Protein AF-A0A528BF48-F1 (afdb_monomer)

Secondary structure (DSSP, 8-state):
------------S--GGGGT--HHHHHHHHHHHHHHHHTT-BTTB----SSSS----TTTTT-SSPPP-------TTHHHHHHHTT--TTHHHHHHHHHHHHHHTTTPPP-

Radius of gyration: 23.12 Å; Cα contacts (8 Å, |Δi|>4): 68; chains: 1; bounding box: 37×37×84 Å

Solvent-accessible surface area (backbone atoms only — not comparable to full-atom values): 7292 Å² 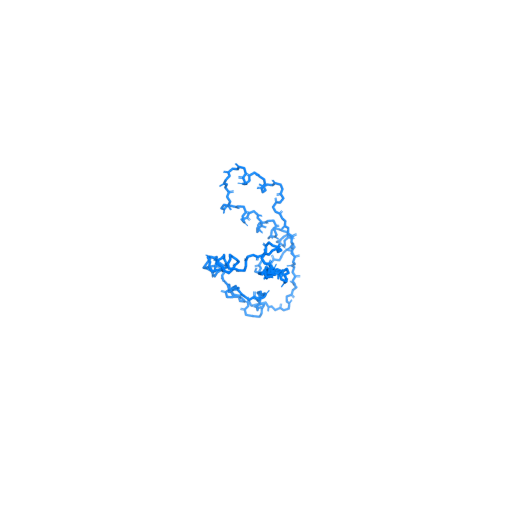total; per-residue (Å²): 137,84,82,81,80,80,77,76,82,72,86,82,71,91,48,65,55,78,75,72,47,58,65,67,62,52,52,53,49,50,65,69,44,43,67,62,46,36,71,68,41,51,72,31,30,76,36,74,83,88,68,99,71,81,71,72,39,52,64,71,50,67,56,74,92,76,83,89,85,85,71,85,66,73,65,60,75,58,53,56,55,30,59,76,69,73,50,66,87,59,57,64,55,52,35,51,50,55,31,51,54,67,41,44,79,76,70,48,79,91,128

Foldseek 3Di:
DDDDDDDDPDPPDDDPVVVVDDPVVVVVVLVVCQVVQCVPDDQQFNSDDDDPDGGGDCVSNPDDPDDDDFDADALPPVVVVCVVVVHDPCRVVSRVCVGCVVVVVVVDDDD

Mean predicted aligned error: 8.22 Å

pLDDT: mean 89.73, std 13.5, range [43.62, 98.44]

Sequence (111 aa):
MSRRRKMSKRKNGLTYAEAGVDIDAGNLMVEKIKPLVRATRRPGADGEIGGFGGLFDLKAAGFSDPVLVAANDGVGTKLKIAIDAGKHDTIGIDLVAMCVNDIVVQGAEPL

Structure (mmCIF, N/CA/C/O backbone):
data_AF-A0A528BF48-F1
#
_entry.id   AF-A0A528BF48-F1
#
loop_
_atom_site.group_PDB
_atom_site.id
_atom_site.type_symbol
_atom_site.label_atom_id
_atom_site.label_alt_id
_atom_site.label_comp_id
_atom_site.label_asym_id
_atom_site.label_entity_id
_atom_site.label_seq_id
_atom_site.pdbx_PDB_ins_code
_atom_site.Cartn_x
_atom_site.Cartn_y
_atom_site.Cartn_z
_atom_site.occupancy
_atom_site.B_iso_or_equiv
_atom_site.auth_seq_id
_atom_site.auth_comp_id
_atom_site.auth_asym_id
_atom_site.auth_atom_id
_atom_site.pdbx_PDB_model_num
ATOM 1 N N . MET A 1 1 ? 10.459 24.788 65.508 1.00 43.62 1 MET A N 1
ATOM 2 C CA . MET A 1 1 ? 10.194 23.737 64.496 1.00 43.62 1 MET A CA 1
ATOM 3 C C . MET A 1 1 ? 9.883 24.391 63.151 1.00 43.62 1 MET A C 1
ATOM 5 O O . MET A 1 1 ? 8.751 24.790 62.918 1.00 43.62 1 MET A O 1
ATOM 9 N N . SER A 1 2 ? 10.891 24.575 62.292 1.00 46.62 2 SER A N 1
ATOM 10 C CA . SER A 1 2 ? 10.719 25.189 60.965 1.00 46.62 2 SER A CA 1
ATOM 11 C C . SER A 1 2 ? 10.323 24.120 59.940 1.00 46.62 2 SER A C 1
ATOM 13 O O . SER A 1 2 ? 11.038 23.135 59.752 1.00 46.62 2 SER A O 1
ATOM 15 N N . ARG A 1 3 ? 9.142 24.268 59.327 1.00 53.59 3 ARG A N 1
ATOM 16 C CA . ARG A 1 3 ? 8.578 23.322 58.350 1.00 53.59 3 ARG A CA 1
ATOM 17 C C . ARG A 1 3 ? 9.335 23.430 57.020 1.00 53.59 3 ARG A C 1
ATOM 19 O O . ARG A 1 3 ? 9.224 24.431 56.319 1.00 53.59 3 ARG A O 1
ATOM 26 N N . ARG A 1 4 ? 10.066 22.375 56.638 1.00 55.38 4 ARG A N 1
ATOM 27 C CA . ARG A 1 4 ? 10.636 22.212 55.287 1.00 55.38 4 ARG A CA 1
ATOM 28 C C . ARG A 1 4 ? 9.504 22.153 54.247 1.00 55.38 4 ARG A C 1
ATOM 30 O O . ARG A 1 4 ? 8.706 21.218 54.258 1.00 55.38 4 ARG A O 1
ATOM 37 N N . ARG A 1 5 ? 9.456 23.122 53.322 1.00 57.62 5 ARG A N 1
ATOM 38 C CA . ARG A 1 5 ? 8.642 23.057 52.091 1.00 57.62 5 ARG A CA 1
ATOM 39 C C . ARG A 1 5 ? 9.144 21.892 51.231 1.00 57.62 5 ARG A C 1
ATOM 41 O O . ARG A 1 5 ? 10.275 21.925 50.756 1.00 57.62 5 ARG A O 1
ATOM 48 N N . LYS A 1 6 ? 8.304 20.877 51.003 1.00 56.09 6 LYS A N 1
ATOM 49 C CA . LYS A 1 6 ? 8.512 19.900 49.922 1.00 56.09 6 LYS A CA 1
ATOM 50 C C . LYS A 1 6 ? 8.353 20.638 48.591 1.00 56.09 6 LYS A C 1
ATOM 52 O O . LYS A 1 6 ? 7.253 21.076 48.266 1.00 56.09 6 LYS A O 1
ATOM 57 N N . MET A 1 7 ? 9.435 20.794 47.832 1.00 51.78 7 MET A N 1
ATOM 58 C CA . MET A 1 7 ? 9.333 21.190 46.428 1.00 51.78 7 MET A CA 1
ATOM 59 C C . MET A 1 7 ? 8.809 19.999 45.626 1.00 51.78 7 MET A C 1
ATOM 61 O O . MET A 1 7 ? 9.456 18.953 45.577 1.00 51.78 7 MET A O 1
ATOM 65 N N . SER A 1 8 ? 7.636 20.139 45.009 1.00 57.34 8 SER A N 1
ATOM 66 C CA . SER A 1 8 ? 7.176 19.187 44.000 1.00 57.34 8 SER A CA 1
ATOM 67 C C . SER A 1 8 ? 8.132 19.244 42.808 1.00 57.34 8 SER A C 1
ATOM 69 O O . SER A 1 8 ? 8.319 20.318 42.230 1.00 57.34 8 SER A O 1
ATOM 71 N N . LYS A 1 9 ? 8.723 18.108 42.421 1.00 59.72 9 LYS A N 1
ATOM 72 C CA . LYS A 1 9 ? 9.404 17.968 41.127 1.00 59.72 9 LYS A CA 1
ATOM 73 C C . LYS A 1 9 ? 8.403 18.352 40.032 1.00 59.72 9 LYS A C 1
ATOM 75 O O . LYS A 1 9 ? 7.456 17.610 39.791 1.00 59.72 9 LYS A O 1
ATOM 80 N N . ARG A 1 10 ? 8.587 19.508 39.387 1.00 59.91 10 ARG A N 1
ATOM 81 C CA . ARG A 1 10 ? 7.923 19.790 38.110 1.00 59.91 10 ARG A CA 1
ATOM 82 C C . ARG A 1 10 ? 8.483 18.780 37.108 1.00 59.91 10 ARG A C 1
ATOM 84 O O . ARG A 1 10 ? 9.702 18.697 36.960 1.00 59.91 10 ARG A O 1
ATOM 91 N N . LYS A 1 11 ? 7.618 17.973 36.487 1.00 62.34 11 LYS A N 1
ATOM 92 C CA . LYS A 1 11 ? 7.983 17.207 35.292 1.00 62.34 11 LYS A CA 1
ATOM 93 C C . LYS A 1 11 ? 8.339 18.244 34.222 1.00 62.34 11 LYS A C 1
ATOM 95 O O . LYS A 1 11 ? 7.457 18.908 33.695 1.00 62.34 11 LYS A O 1
ATOM 100 N N . ASN A 1 12 ? 9.633 18.470 34.013 1.00 64.44 12 ASN A N 1
ATOM 101 C CA . ASN A 1 12 ? 10.133 19.338 32.955 1.00 64.44 12 ASN A CA 1
ATOM 102 C C . ASN A 1 12 ? 10.296 18.489 31.693 1.00 64.44 12 ASN A C 1
ATOM 104 O O . ASN A 1 12 ? 11.206 17.666 31.634 1.00 64.44 12 ASN A O 1
ATOM 108 N N . GLY A 1 13 ? 9.432 18.719 30.709 1.00 65.31 13 GLY A N 1
ATOM 109 C CA . GLY A 1 13 ? 9.571 18.202 29.350 1.00 65.31 13 GLY A CA 1
ATOM 110 C C . GLY A 1 13 ? 8.260 17.630 28.834 1.00 65.31 13 GLY A C 1
ATOM 111 O O . GLY A 1 13 ? 7.747 16.686 29.425 1.00 65.31 13 GLY A O 1
ATOM 112 N N . LEU A 1 14 ? 7.750 18.205 27.739 1.00 69.50 14 LEU A N 1
ATOM 113 C CA . LEU A 1 14 ? 6.724 17.562 26.920 1.00 69.50 14 LEU A CA 1
ATOM 114 C C . LEU A 1 14 ? 7.312 16.244 26.411 1.00 69.50 14 LEU A C 1
ATOM 116 O O . LEU A 1 14 ? 8.356 16.243 25.755 1.00 69.50 14 LEU A O 1
ATOM 120 N N . THR A 1 15 ? 6.689 15.125 26.753 1.00 78.94 15 THR A N 1
ATOM 121 C CA . THR A 1 15 ? 7.077 13.816 26.220 1.00 78.94 15 THR A CA 1
ATOM 122 C C . THR A 1 15 ? 6.416 13.592 24.863 1.00 78.94 15 THR A C 1
ATOM 124 O O . THR A 1 15 ? 5.334 14.108 24.594 1.00 78.94 15 THR A O 1
ATOM 127 N N . TYR A 1 16 ? 7.033 12.782 24.003 1.00 72.00 16 TYR A N 1
ATOM 128 C CA . TYR A 1 16 ? 6.443 12.402 22.712 1.00 72.00 16 TYR A CA 1
ATOM 129 C C . TYR A 1 16 ? 5.068 11.718 22.890 1.00 72.00 16 TYR A C 1
ATOM 131 O O . TYR A 1 16 ? 4.147 11.935 22.106 1.00 72.00 16 TYR A O 1
ATOM 139 N N . ALA A 1 17 ? 4.895 11.000 24.006 1.00 76.56 17 ALA A N 1
ATOM 140 C CA . ALA A 1 17 ? 3.627 10.411 24.428 1.00 76.56 17 ALA A CA 1
ATOM 141 C C . ALA A 1 17 ? 2.547 11.452 24.775 1.00 76.56 17 ALA A C 1
ATOM 143 O O . ALA A 1 17 ? 1.378 11.247 24.462 1.00 76.56 17 ALA A O 1
ATOM 144 N N . GLU A 1 18 ? 2.911 12.593 25.368 1.00 79.75 18 GLU A N 1
ATOM 145 C CA . GLU A 1 18 ? 1.969 13.694 25.638 1.00 79.75 18 GLU A CA 1
ATOM 146 C C . GLU A 1 18 ? 1.494 14.390 24.351 1.00 79.75 18 GLU A C 1
ATOM 148 O O . GLU A 1 18 ? 0.443 15.026 24.362 1.00 79.75 18 GLU A O 1
ATOM 153 N N . ALA A 1 19 ? 2.209 14.220 23.232 1.00 83.50 19 ALA A N 1
ATOM 154 C CA . ALA A 1 19 ? 1.744 14.604 21.896 1.00 83.50 19 ALA A CA 1
ATOM 155 C C . ALA A 1 19 ? 0.830 13.542 21.242 1.00 83.50 19 ALA A C 1
ATOM 157 O O . ALA A 1 19 ? 0.451 13.692 20.082 1.00 83.50 19 ALA A O 1
ATOM 158 N N . GLY A 1 20 ? 0.473 12.477 21.970 1.00 80.06 20 GLY A N 1
ATOM 159 C CA . GLY A 1 20 ? -0.373 11.383 21.490 1.00 80.06 20 GLY A CA 1
ATOM 160 C C . GLY A 1 20 ? 0.379 10.280 20.745 1.00 80.06 20 GLY A C 1
ATOM 161 O O . GLY A 1 20 ? -0.263 9.434 20.126 1.00 80.06 20 GLY A O 1
ATOM 162 N N . VAL A 1 21 ? 1.718 1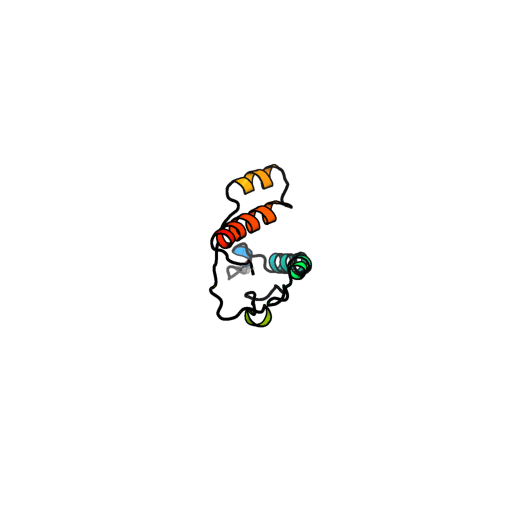0.271 20.785 1.00 84.44 21 VAL A N 1
ATOM 163 C CA . VAL A 1 21 ? 2.520 9.267 20.077 1.00 84.44 21 VAL A CA 1
ATOM 164 C C . VAL A 1 21 ? 2.943 8.138 21.008 1.00 84.44 21 VAL A C 1
ATOM 166 O O . VAL A 1 21 ? 3.790 8.314 21.884 1.00 84.44 21 VAL A O 1
ATOM 169 N N . ASP A 1 22 ? 2.391 6.953 20.768 1.00 89.38 22 ASP A N 1
ATOM 170 C CA . ASP A 1 22 ? 2.792 5.716 21.433 1.00 89.38 22 ASP A CA 1
ATOM 171 C C . ASP A 1 22 ? 3.716 4.902 20.512 1.00 89.38 22 ASP A C 1
ATOM 173 O O . ASP A 1 22 ? 3.282 4.268 19.546 1.00 89.38 22 ASP A O 1
ATOM 177 N N . ILE A 1 23 ? 5.018 4.960 20.805 1.00 87.56 23 ILE A N 1
ATOM 178 C CA . ILE A 1 23 ? 6.063 4.275 20.031 1.00 87.56 23 ILE A CA 1
ATOM 179 C C . ILE A 1 23 ? 5.923 2.753 20.158 1.00 87.56 23 ILE A C 1
ATOM 181 O O . ILE A 1 23 ? 6.097 2.036 19.171 1.00 87.56 23 ILE A O 1
ATOM 185 N N . ASP A 1 24 ? 5.580 2.256 21.346 1.00 90.19 24 ASP A N 1
ATOM 186 C CA . ASP A 1 24 ? 5.476 0.821 21.605 1.00 90.19 24 ASP A CA 1
ATOM 187 C C . ASP A 1 24 ? 4.260 0.233 20.885 1.00 90.19 24 ASP A C 1
ATOM 189 O O . ASP A 1 24 ? 4.359 -0.827 20.262 1.00 90.19 24 ASP A O 1
ATOM 193 N N . ALA A 1 25 ? 3.133 0.953 20.883 1.00 90.81 25 ALA A N 1
ATOM 194 C CA . ALA A 1 25 ? 1.962 0.579 20.097 1.00 90.81 25 ALA A CA 1
ATOM 195 C C . ALA A 1 25 ? 2.262 0.571 18.588 1.00 90.81 25 ALA A C 1
ATOM 197 O O . ALA A 1 25 ? 1.840 -0.352 17.885 1.00 90.81 25 ALA A O 1
ATOM 1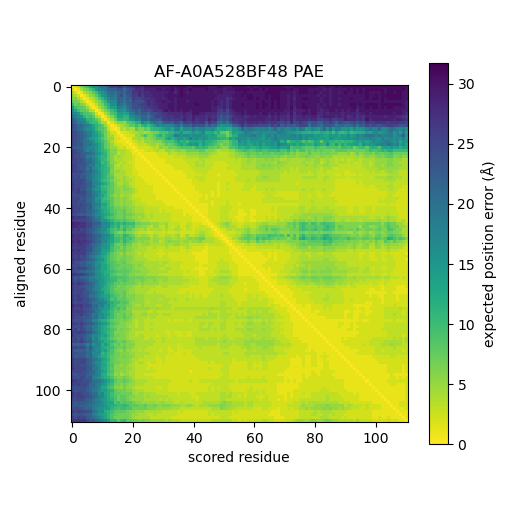98 N N . GLY A 1 26 ? 3.024 1.556 18.096 1.00 91.12 26 GLY A N 1
ATOM 199 C CA . GLY A 1 26 ? 3.478 1.609 16.704 1.00 91.12 26 GLY A CA 1
ATOM 200 C C . GLY A 1 26 ? 4.338 0.402 16.323 1.00 91.12 26 GLY A C 1
ATOM 201 O O . GLY A 1 26 ? 4.037 -0.293 15.351 1.00 91.12 26 GLY A O 1
ATOM 202 N N . ASN A 1 27 ? 5.355 0.093 17.128 1.00 92.62 27 ASN A N 1
ATOM 203 C CA . ASN A 1 27 ? 6.231 -1.059 16.904 1.00 92.62 27 ASN A CA 1
ATOM 204 C C . ASN A 1 27 ? 5.461 -2.384 16.972 1.00 92.62 27 ASN A C 1
ATOM 206 O O . ASN A 1 27 ? 5.635 -3.248 16.114 1.00 92.62 27 ASN A O 1
ATOM 210 N N . LEU A 1 28 ? 4.553 -2.534 17.940 1.00 94.94 28 LEU A N 1
ATOM 211 C CA . LEU A 1 28 ? 3.712 -3.724 18.055 1.00 94.94 28 LEU A CA 1
ATOM 212 C C . LEU A 1 28 ? 2.817 -3.913 16.823 1.00 94.94 28 LEU A C 1
ATOM 214 O O . LEU A 1 28 ? 2.622 -5.043 16.372 1.00 94.94 28 LEU A O 1
ATOM 218 N N . MET A 1 29 ? 2.259 -2.828 16.282 1.00 94.19 29 MET A N 1
ATOM 219 C CA . MET A 1 29 ? 1.463 -2.885 15.057 1.00 94.19 29 MET A CA 1
ATOM 220 C C . MET A 1 29 ? 2.310 -3.353 13.872 1.00 94.19 29 MET A C 1
ATOM 222 O O . MET A 1 29 ? 1.890 -4.260 13.154 1.00 94.19 29 MET A O 1
ATOM 226 N N . VAL A 1 30 ? 3.515 -2.795 13.710 1.00 94.94 30 VAL A N 1
ATOM 227 C CA . VAL A 1 30 ? 4.468 -3.209 12.671 1.00 94.94 30 VAL A CA 1
ATOM 228 C C . VAL A 1 30 ? 4.754 -4.711 12.767 1.00 94.94 30 VAL A C 1
ATOM 230 O O . VAL A 1 30 ? 4.586 -5.416 11.773 1.00 94.94 30 VAL A O 1
ATOM 233 N N . GLU A 1 31 ? 5.087 -5.236 13.953 1.00 95.31 31 GLU A N 1
ATOM 234 C CA . GLU A 1 31 ? 5.331 -6.678 14.134 1.00 95.31 31 GLU A CA 1
ATOM 235 C C . GLU A 1 31 ? 4.124 -7.544 13.744 1.00 95.31 31 GLU A C 1
ATOM 237 O O . GLU A 1 31 ? 4.291 -8.603 13.139 1.00 95.31 31 GLU A O 1
ATOM 242 N N . LYS A 1 32 ? 2.900 -7.091 14.044 1.00 96.75 32 LYS A N 1
ATOM 243 C CA . LYS A 1 32 ? 1.672 -7.829 13.706 1.00 96.75 32 LYS A CA 1
ATOM 244 C C . LYS A 1 32 ? 1.420 -7.911 12.203 1.00 96.75 32 LYS A C 1
ATOM 246 O O . LYS A 1 32 ? 0.944 -8.943 11.736 1.00 96.75 32 LYS A O 1
ATOM 251 N N . ILE A 1 33 ? 1.710 -6.848 11.450 1.00 96.31 33 ILE A N 1
ATOM 252 C CA . ILE A 1 33 ? 1.425 -6.806 10.007 1.00 96.31 33 ILE A CA 1
ATOM 253 C C . ILE A 1 33 ? 2.593 -7.276 9.138 1.00 96.31 33 ILE A C 1
ATOM 255 O O . ILE A 1 33 ? 2.367 -7.601 7.975 1.00 96.31 33 ILE A O 1
ATOM 259 N N . LYS A 1 34 ? 3.817 -7.373 9.679 1.00 95.88 34 LYS A N 1
ATOM 260 C CA . LYS A 1 34 ? 5.004 -7.866 8.954 1.00 95.88 34 LYS A CA 1
ATOM 261 C C . LYS A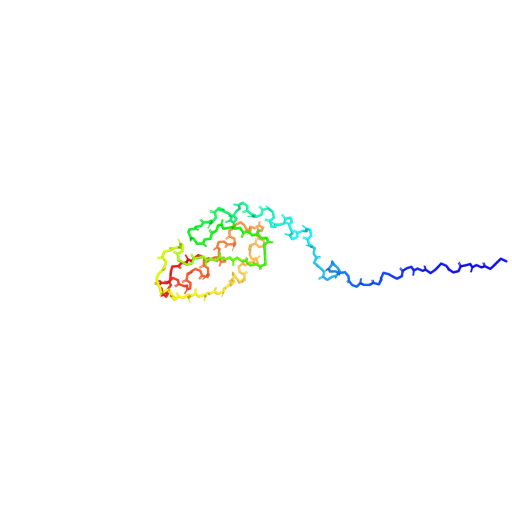 1 34 ? 4.740 -9.128 8.116 1.00 95.88 34 LYS A C 1
ATOM 263 O O . LYS A 1 34 ? 5.112 -9.124 6.945 1.00 95.88 34 LYS A O 1
ATOM 268 N N . PRO A 1 35 ? 4.087 -10.193 8.631 1.00 96.31 35 PRO A N 1
ATOM 269 C CA . PRO A 1 35 ? 3.816 -11.388 7.829 1.00 96.31 35 PRO A CA 1
ATOM 270 C C . PRO A 1 35 ? 2.871 -11.128 6.649 1.00 96.31 35 PRO A C 1
ATOM 272 O O . PRO A 1 35 ? 3.040 -11.733 5.594 1.00 96.31 35 PRO A O 1
ATOM 275 N N . LEU A 1 36 ? 1.900 -10.225 6.820 1.00 96.31 36 LEU A N 1
ATOM 276 C CA . LEU A 1 36 ? 0.937 -9.860 5.779 1.00 96.31 36 LEU A CA 1
ATOM 277 C C . LEU A 1 36 ? 1.608 -9.044 4.672 1.00 96.31 36 LEU A C 1
ATOM 279 O O . LEU A 1 36 ? 1.384 -9.320 3.501 1.00 96.31 36 LEU A O 1
ATOM 283 N N . VAL A 1 37 ? 2.479 -8.097 5.032 1.00 96.06 37 VAL A N 1
ATOM 284 C CA . VAL A 1 37 ? 3.250 -7.321 4.047 1.00 96.06 37 VAL A CA 1
ATOM 285 C C . VAL A 1 37 ? 4.257 -8.211 3.320 1.00 96.06 37 VAL A C 1
ATOM 287 O O . VAL A 1 37 ? 4.353 -8.182 2.100 1.00 96.06 37 VAL A O 1
ATOM 290 N N . ARG A 1 38 ? 4.943 -9.111 4.032 1.00 95.69 38 ARG A N 1
ATOM 291 C CA . ARG A 1 38 ? 5.870 -10.060 3.402 1.00 95.69 38 ARG A CA 1
ATOM 292 C C . ARG A 1 38 ? 5.179 -11.009 2.416 1.00 95.69 38 ARG A C 1
ATOM 294 O O . ARG A 1 38 ? 5.814 -11.488 1.477 1.00 95.69 38 ARG A O 1
ATOM 301 N N . ALA A 1 39 ? 3.888 -11.288 2.606 1.00 97.25 39 ALA A N 1
ATOM 302 C CA . ALA A 1 39 ? 3.106 -12.095 1.673 1.00 97.25 39 ALA A CA 1
ATOM 303 C C . ALA A 1 39 ? 2.913 -11.414 0.304 1.00 97.25 39 ALA A C 1
ATOM 305 O O . ALA A 1 39 ? 2.638 -12.112 -0.669 1.00 97.25 39 ALA A O 1
ATOM 306 N N . THR A 1 40 ? 3.111 -10.094 0.203 1.00 96.12 40 THR A N 1
ATOM 307 C CA . THR A 1 40 ? 3.016 -9.328 -1.052 1.00 96.12 40 THR A CA 1
ATOM 308 C C . THR A 1 40 ? 4.370 -9.112 -1.735 1.00 96.12 40 THR A C 1
ATOM 310 O O . THR A 1 40 ? 4.465 -8.314 -2.666 1.00 96.12 40 THR A O 1
ATOM 313 N N . ARG A 1 41 ? 5.434 -9.791 -1.281 1.00 95.81 41 ARG A N 1
ATOM 314 C CA . ARG A 1 41 ? 6.773 -9.715 -1.889 1.00 95.81 41 ARG A CA 1
ATOM 315 C C . ARG A 1 41 ? 6.748 -10.057 -3.380 1.00 95.81 41 ARG A C 1
ATOM 317 O O . ARG A 1 41 ? 5.996 -10.932 -3.816 1.00 95.81 41 ARG A O 1
ATOM 324 N N . ARG A 1 42 ? 7.654 -9.455 -4.145 1.00 96.06 42 ARG A N 1
ATOM 325 C CA . ARG A 1 42 ? 7.786 -9.676 -5.592 1.00 96.06 42 ARG A CA 1
ATOM 326 C C . ARG A 1 42 ? 9.201 -9.332 -6.074 1.00 96.06 42 ARG A C 1
ATOM 328 O O . ARG A 1 42 ? 9.984 -8.775 -5.307 1.00 96.06 42 ARG A O 1
ATOM 335 N N . PRO A 1 43 ? 9.572 -9.638 -7.327 1.00 96.75 43 PRO A N 1
ATOM 336 C CA . PRO A 1 43 ? 10.825 -9.145 -7.891 1.00 96.75 43 PRO A CA 1
ATOM 337 C C . PRO A 1 43 ? 10.932 -7.622 -7.743 1.00 96.75 43 PRO A C 1
ATOM 339 O O . PRO A 1 43 ? 9.994 -6.906 -8.079 1.00 96.75 43 PRO A O 1
ATOM 342 N N . GLY A 1 44 ? 12.052 -7.148 -7.197 1.00 95.50 44 GLY A N 1
ATOM 343 C CA . GLY A 1 44 ? 12.278 -5.734 -6.890 1.00 95.50 44 GLY A CA 1
ATOM 344 C C . GLY A 1 44 ? 12.000 -5.328 -5.439 1.00 95.50 44 GLY A C 1
ATOM 345 O O . GLY A 1 44 ? 12.608 -4.364 -4.990 1.00 95.50 44 GLY A O 1
ATOM 346 N N . ALA A 1 45 ? 11.179 -6.063 -4.675 1.00 95.62 45 ALA A N 1
ATOM 347 C CA . ALA A 1 45 ? 10.890 -5.738 -3.272 1.00 95.62 45 ALA A CA 1
ATOM 348 C C . ALA A 1 45 ? 10.588 -6.978 -2.410 1.00 95.62 45 ALA A C 1
ATOM 350 O O . ALA A 1 45 ? 9.710 -7.791 -2.706 1.00 95.62 45 ALA A O 1
ATOM 351 N N . ASP A 1 46 ? 11.289 -7.101 -1.285 1.00 90.44 46 ASP A N 1
ATOM 352 C CA . ASP A 1 46 ? 11.185 -8.229 -0.349 1.0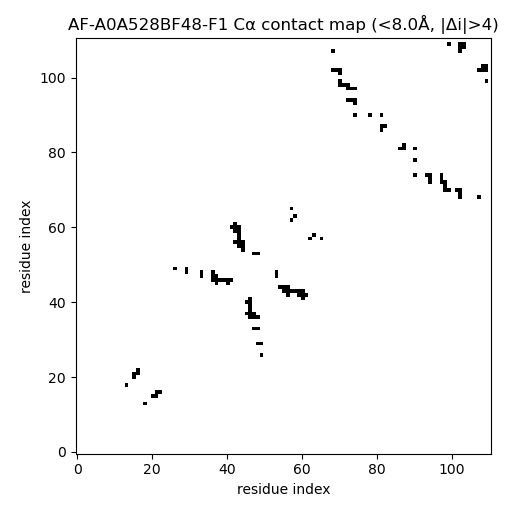0 90.44 46 ASP A CA 1
ATOM 353 C C . ASP A 1 46 ? 9.973 -8.164 0.601 1.00 90.44 46 ASP A C 1
ATOM 355 O O . ASP A 1 46 ? 9.640 -9.171 1.238 1.00 90.44 46 ASP A O 1
ATOM 359 N N . GLY A 1 47 ? 9.290 -7.017 0.660 1.00 89.12 47 GLY A N 1
ATOM 360 C CA . GLY A 1 47 ? 8.145 -6.787 1.539 1.00 89.12 47 GLY A CA 1
ATOM 361 C C . GLY A 1 47 ? 8.536 -6.598 3.007 1.00 89.12 47 GLY A C 1
ATOM 362 O O . GLY A 1 47 ? 7.747 -6.932 3.893 1.00 89.12 47 GLY A O 1
ATOM 363 N N . GLU A 1 48 ? 9.748 -6.110 3.288 1.00 89.62 48 GLU A N 1
ATOM 364 C CA . GLU A 1 48 ? 10.183 -5.778 4.646 1.00 89.62 48 GLU A CA 1
ATOM 365 C C . GLU A 1 48 ? 9.755 -4.363 5.074 1.00 89.62 48 GLU A C 1
ATOM 367 O O . GLU A 1 48 ? 9.765 -3.407 4.300 1.00 89.62 48 GLU A O 1
ATOM 372 N N . ILE A 1 49 ? 9.361 -4.226 6.345 1.00 90.69 49 ILE A N 1
ATOM 373 C CA . ILE A 1 49 ? 8.917 -2.966 6.962 1.00 90.69 49 ILE A CA 1
ATOM 374 C C . ILE A 1 49 ? 9.520 -2.805 8.363 1.00 90.69 49 ILE A C 1
ATOM 376 O O . ILE A 1 49 ? 9.902 -3.784 9.007 1.00 90.69 49 ILE A O 1
ATOM 380 N N . GLY A 1 50 ? 9.566 -1.563 8.854 1.00 84.19 50 GLY A N 1
ATOM 381 C CA . GLY A 1 50 ? 10.161 -1.195 10.149 1.00 84.19 50 GLY A CA 1
ATOM 382 C C . GLY A 1 50 ? 11.343 -0.225 10.036 1.00 84.19 50 GLY A C 1
ATOM 383 O O . GLY A 1 50 ? 11.806 0.292 11.048 1.00 84.19 50 GLY A O 1
ATOM 384 N N . GLY A 1 51 ? 11.808 0.047 8.813 1.00 85.44 51 GLY A N 1
ATOM 385 C CA . GLY A 1 51 ? 12.705 1.161 8.498 1.00 85.44 51 GLY A CA 1
ATOM 386 C C . GLY A 1 51 ? 11.953 2.461 8.181 1.00 85.44 51 GLY A C 1
ATOM 387 O O . GLY A 1 51 ? 10.728 2.522 8.249 1.00 85.44 51 GLY A O 1
ATOM 388 N N . PHE A 1 52 ? 12.694 3.507 7.802 1.00 85.75 52 PHE A N 1
ATOM 389 C CA . PHE A 1 52 ? 12.127 4.824 7.468 1.00 85.75 52 PHE A CA 1
ATOM 390 C C . PHE A 1 52 ? 11.351 4.844 6.137 1.00 85.75 52 PHE A C 1
ATOM 392 O O . PHE A 1 52 ? 10.463 5.671 5.951 1.00 85.75 52 PHE A O 1
ATOM 399 N N . GLY A 1 53 ? 11.670 3.937 5.212 1.00 87.19 53 GLY A N 1
ATOM 400 C CA . GLY A 1 53 ? 11.013 3.831 3.913 1.00 87.19 53 GLY A CA 1
ATOM 401 C C . GLY A 1 53 ? 11.249 2.469 3.266 1.00 87.19 53 GLY A C 1
ATOM 402 O O . GLY A 1 5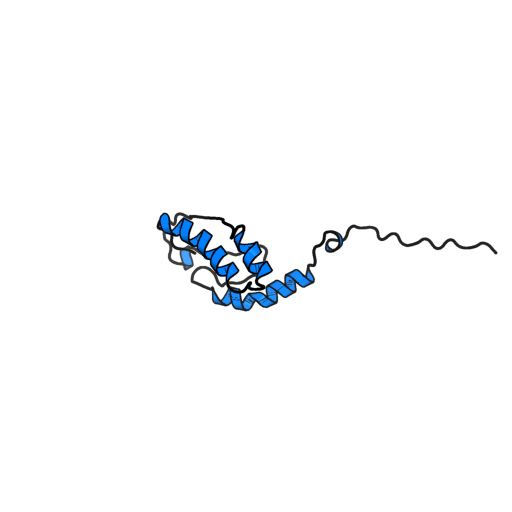3 ? 12.162 1.743 3.663 1.00 87.19 53 GLY A O 1
ATOM 403 N N . GLY A 1 54 ? 10.406 2.132 2.290 1.00 90.12 54 GLY A N 1
ATOM 404 C CA . GLY A 1 54 ? 10.567 0.953 1.439 1.00 90.12 54 GLY A CA 1
ATOM 405 C C . GLY A 1 54 ? 11.450 1.248 0.226 1.00 90.12 54 GLY A C 1
ATOM 406 O O . GLY A 1 54 ? 11.596 2.401 -0.182 1.00 90.12 54 GLY A O 1
ATOM 407 N N . LEU A 1 55 ? 12.030 0.199 -0.352 1.00 93.31 55 LEU A N 1
ATOM 408 C CA . LEU A 1 55 ? 12.850 0.270 -1.560 1.00 93.31 55 LEU A CA 1
ATOM 409 C C . LEU A 1 55 ? 12.267 -0.662 -2.625 1.00 93.31 55 LEU A C 1
ATOM 411 O O . LEU A 1 55 ? 11.728 -1.716 -2.293 1.00 93.31 55 LEU A O 1
ATOM 415 N N . PHE A 1 56 ? 12.403 -0.274 -3.893 1.00 96.19 56 PHE A N 1
ATOM 416 C CA . PHE A 1 56 ? 12.020 -1.101 -5.033 1.00 96.19 56 PHE A CA 1
ATOM 417 C C . PHE A 1 56 ? 13.110 -1.056 -6.109 1.00 96.19 56 PHE A C 1
ATOM 419 O O . PHE A 1 56 ? 13.422 0.008 -6.645 1.00 96.19 56 PHE A O 1
ATOM 426 N N . ASP A 1 57 ? 13.694 -2.207 -6.431 1.00 96.75 57 ASP A N 1
ATOM 427 C CA . ASP A 1 57 ? 14.692 -2.358 -7.489 1.00 96.75 57 ASP A CA 1
ATOM 428 C C . ASP A 1 57 ? 14.019 -2.679 -8.833 1.00 96.75 57 ASP A C 1
ATOM 430 O O . ASP A 1 57 ? 13.651 -3.818 -9.129 1.00 96.75 57 ASP A O 1
ATOM 434 N N . LEU A 1 58 ? 13.899 -1.651 -9.676 1.00 97.12 58 LEU A N 1
ATOM 435 C CA . LEU A 1 58 ? 13.315 -1.751 -11.016 1.00 97.12 58 LEU A CA 1
ATOM 436 C C . LEU A 1 58 ? 14.102 -2.689 -11.939 1.00 97.12 58 LEU A C 1
ATOM 438 O O . LEU A 1 58 ? 13.510 -3.373 -12.774 1.00 97.12 58 LEU A O 1
ATOM 442 N N . LYS A 1 59 ? 15.428 -2.758 -11.784 1.00 96.50 59 LYS A N 1
ATOM 443 C CA . LYS A 1 59 ? 16.269 -3.637 -12.599 1.00 96.50 59 LYS A CA 1
ATOM 444 C C . LYS A 1 59 ? 16.050 -5.093 -12.204 1.00 96.50 59 LYS A C 1
ATOM 446 O O . LYS A 1 59 ? 15.910 -5.941 -13.081 1.00 96.50 59 LYS A O 1
ATOM 451 N N . ALA A 1 60 ? 15.988 -5.386 -10.905 1.00 96.38 60 ALA A N 1
ATOM 452 C CA . ALA A 1 60 ? 15.669 -6.727 -10.411 1.00 96.38 60 ALA A CA 1
ATOM 453 C C . ALA A 1 60 ? 14.235 -7.161 -10.763 1.00 96.38 60 ALA A C 1
ATOM 455 O O . ALA A 1 60 ? 13.979 -8.356 -10.904 1.00 96.38 60 ALA A O 1
ATOM 456 N N . ALA A 1 61 ? 13.319 -6.205 -10.942 1.00 96.56 61 ALA A N 1
ATOM 457 C CA . ALA A 1 61 ? 11.968 -6.449 -11.444 1.00 96.56 61 ALA A CA 1
ATOM 458 C C . ALA A 1 61 ? 11.886 -6.627 -12.975 1.00 96.56 61 ALA A C 1
ATOM 460 O O . ALA A 1 61 ? 10.833 -6.998 -13.484 1.00 96.56 61 ALA A O 1
ATOM 461 N N . GLY A 1 62 ? 12.987 -6.422 -13.709 1.00 97.06 62 GLY A N 1
ATOM 462 C CA . GLY A 1 62 ? 13.069 -6.666 -15.152 1.00 97.06 62 GLY A CA 1
ATOM 463 C C . GLY A 1 62 ? 12.729 -5.469 -16.043 1.00 97.06 62 GLY A C 1
ATOM 464 O O . GLY A 1 62 ? 12.618 -5.639 -17.256 1.00 97.06 62 GLY A O 1
ATOM 465 N N . PHE A 1 63 ? 12.593 -4.263 -15.487 1.00 97.19 63 PHE A N 1
ATOM 466 C CA . PHE A 1 63 ? 12.307 -3.069 -16.281 1.00 97.19 63 PHE A CA 1
ATOM 467 C C . PHE A 1 63 ? 13.555 -2.532 -16.994 1.00 97.19 63 PHE A C 1
ATOM 469 O O . PHE A 1 63 ? 14.661 -2.517 -16.448 1.00 97.19 63 PHE A O 1
ATOM 476 N N . SER A 1 64 ? 13.356 -2.036 -18.216 1.00 97.31 64 SER A N 1
ATOM 477 C CA . SER A 1 64 ? 14.361 -1.334 -19.015 1.00 97.31 64 SER A CA 1
ATOM 478 C C . SER A 1 64 ? 13.798 0.026 -19.414 1.00 97.31 64 SER A C 1
ATOM 480 O O . SER A 1 64 ? 12.708 0.078 -19.973 1.00 97.31 64 SER A O 1
ATOM 482 N N . ASP A 1 65 ? 14.520 1.097 -19.074 1.00 96.94 65 ASP A N 1
ATOM 483 C CA . ASP A 1 65 ? 14.117 2.494 -19.311 1.00 96.94 65 ASP A CA 1
ATOM 484 C C . ASP A 1 65 ? 12.665 2.825 -18.873 1.00 96.94 65 ASP A C 1
ATOM 486 O O . ASP A 1 65 ? 11.848 3.264 -19.685 1.00 96.94 65 ASP A O 1
ATOM 490 N N . PRO A 1 66 ? 12.283 2.553 -17.604 1.00 96.75 66 PRO A N 1
ATOM 491 C CA . PRO A 1 66 ? 10.901 2.719 -17.166 1.00 96.75 66 PRO A CA 1
ATOM 492 C C . PRO A 1 66 ? 10.516 4.187 -16.948 1.00 96.75 66 PRO A C 1
ATOM 494 O O . PRO A 1 66 ? 11.289 4.983 -16.414 1.00 96.75 66 PRO A O 1
ATOM 497 N N . VAL A 1 67 ? 9.249 4.499 -17.228 1.00 97.19 67 VAL A N 1
ATOM 498 C CA . VAL A 1 67 ? 8.572 5.705 -16.732 1.00 97.19 67 VAL A CA 1
ATOM 499 C C . VAL A 1 67 ? 7.724 5.321 -15.524 1.00 97.19 67 VAL A C 1
ATOM 501 O O . VAL A 1 67 ? 6.939 4.377 -15.586 1.00 97.19 67 VAL A O 1
ATOM 504 N N . LEU A 1 68 ? 7.876 6.055 -14.423 1.00 97.50 68 LEU A N 1
ATOM 505 C CA . LEU A 1 68 ? 7.113 5.813 -13.202 1.00 97.50 68 LEU A CA 1
ATOM 506 C C . LEU A 1 68 ? 5.826 6.638 -13.196 1.00 97.50 68 LEU A C 1
ATOM 508 O O . LEU A 1 68 ? 5.863 7.860 -13.343 1.00 97.50 68 LEU A O 1
ATOM 512 N N . VAL A 1 69 ? 4.704 5.960 -12.962 1.00 97.38 69 VAL A N 1
ATOM 513 C CA . VAL A 1 69 ? 3.396 6.574 -12.719 1.00 97.38 69 VAL A CA 1
ATOM 514 C C . VAL A 1 69 ? 3.054 6.376 -11.248 1.00 97.38 69 VAL A C 1
ATOM 516 O O . VAL A 1 69 ? 3.096 5.256 -10.744 1.00 97.38 69 VAL A O 1
ATOM 519 N N . ALA A 1 70 ? 2.726 7.463 -10.556 1.00 96.81 70 ALA A N 1
ATOM 520 C CA . ALA A 1 70 ? 2.320 7.435 -9.158 1.00 96.81 70 ALA A CA 1
ATOM 521 C C . ALA A 1 70 ? 0.927 8.050 -9.013 1.00 96.81 70 ALA A C 1
ATOM 523 O O . ALA A 1 70 ? 0.634 9.080 -9.619 1.00 96.81 70 ALA A O 1
ATOM 524 N N . ALA A 1 71 ? 0.097 7.425 -8.184 1.00 95.94 71 ALA A N 1
ATOM 525 C CA . ALA A 1 71 ? -1.228 7.904 -7.822 1.00 95.94 71 ALA A CA 1
ATOM 526 C C . ALA A 1 71 ? -1.403 7.822 -6.303 1.00 95.94 71 ALA A C 1
ATOM 528 O O . ALA A 1 71 ? -0.830 6.950 -5.643 1.00 95.94 71 ALA A O 1
ATOM 529 N N . ASN A 1 72 ? -2.187 8.741 -5.751 1.00 97.06 72 ASN A N 1
ATOM 530 C CA . ASN A 1 72 ? -2.592 8.736 -4.356 1.00 97.06 72 ASN A CA 1
ATOM 531 C C . ASN A 1 72 ? -4.093 9.009 -4.258 1.00 97.06 72 ASN A C 1
ATOM 533 O O . ASN A 1 72 ? -4.591 10.001 -4.777 1.00 97.06 72 ASN A O 1
ATOM 537 N N . ASP A 1 73 ? -4.809 8.146 -3.550 1.00 97.25 73 ASP A N 1
ATOM 538 C CA . ASP A 1 73 ? -6.244 8.309 -3.350 1.00 97.25 73 ASP A CA 1
ATOM 539 C C . ASP A 1 73 ? -6.653 7.841 -1.949 1.00 97.25 73 ASP A C 1
ATOM 541 O O . ASP A 1 73 ? -5.874 7.236 -1.204 1.00 97.25 73 ASP A O 1
ATOM 545 N N . GLY A 1 74 ? -7.885 8.155 -1.567 1.00 97.06 74 GLY A N 1
ATOM 546 C CA . GLY A 1 74 ? -8.518 7.725 -0.339 1.00 97.06 74 GLY A CA 1
ATOM 547 C C . GLY A 1 74 ? -9.852 7.037 -0.605 1.00 97.06 74 GLY A C 1
ATOM 548 O O . GLY A 1 74 ? -10.551 7.294 -1.574 1.00 97.06 74 GLY A O 1
ATOM 549 N N . VAL A 1 75 ? -10.273 6.207 0.346 1.00 97.62 75 VAL A N 1
ATOM 550 C CA . VAL A 1 75 ? -11.576 5.517 0.297 1.00 97.62 75 VAL A CA 1
ATOM 551 C C . VAL A 1 75 ? -12.768 6.491 0.379 1.00 97.62 75 VAL A C 1
ATOM 553 O O . VAL A 1 75 ? -13.896 6.166 0.004 1.00 97.62 75 VAL A O 1
ATOM 556 N N . GLY A 1 76 ? -12.544 7.692 0.915 1.00 97.69 76 GLY A N 1
ATOM 557 C CA . GLY A 1 76 ? -13.578 8.706 1.085 1.00 97.69 76 GLY A CA 1
ATOM 558 C C . GLY A 1 76 ? -14.625 8.335 2.141 1.00 97.69 76 GLY A C 1
ATOM 559 O O . GLY A 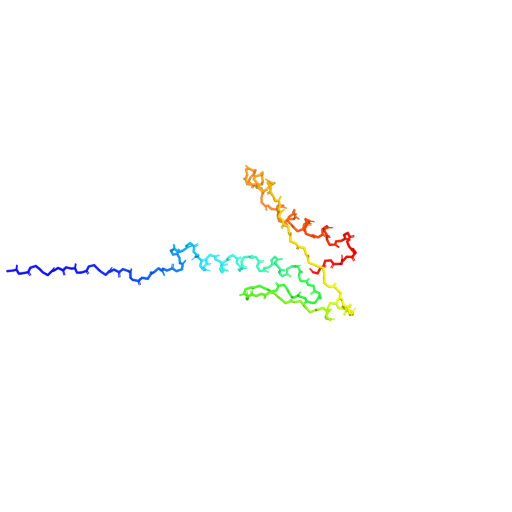1 76 ? -14.353 7.656 3.134 1.00 97.69 76 GLY A O 1
ATOM 560 N N . THR A 1 77 ? -15.857 8.807 1.949 1.00 97.94 77 THR A N 1
ATOM 561 C CA . THR A 1 77 ? -16.944 8.671 2.935 1.00 97.94 77 THR A CA 1
ATOM 562 C C . THR A 1 77 ? -17.401 7.232 3.170 1.00 97.94 77 THR A C 1
ATOM 564 O O . THR A 1 77 ? -18.031 6.976 4.196 1.00 97.94 77 THR A O 1
ATOM 567 N N . LYS A 1 78 ? -17.031 6.278 2.303 1.00 98.25 78 LYS A N 1
ATOM 568 C CA . LYS A 1 78 ? -17.282 4.842 2.511 1.00 98.25 78 LYS A CA 1
ATOM 569 C C . LYS A 1 78 ? -16.644 4.324 3.808 1.00 98.25 78 LYS A C 1
ATOM 571 O O . LYS A 1 78 ? -17.192 3.413 4.426 1.00 98.25 78 LYS A O 1
ATOM 576 N N . LEU A 1 79 ? -15.571 4.962 4.290 1.00 98.19 79 LEU A N 1
ATOM 577 C CA . LEU A 1 79 ? -14.958 4.636 5.581 1.00 98.19 79 LEU A CA 1
ATOM 578 C C . LEU A 1 79 ? -15.946 4.769 6.755 1.00 98.19 79 LEU A C 1
ATOM 580 O O . LEU A 1 79 ? -15.896 3.963 7.677 1.00 98.19 79 LEU A O 1
ATOM 584 N N . LYS A 1 80 ? -16.888 5.725 6.700 1.00 98.25 80 LYS A N 1
ATOM 585 C CA . LYS A 1 80 ? -17.929 5.874 7.735 1.00 98.25 80 LYS A CA 1
ATOM 586 C C . LYS A 1 80 ? -18.817 4.634 7.813 1.00 98.25 80 LYS A C 1
ATOM 588 O O . LYS A 1 80 ? -19.061 4.125 8.895 1.00 98.25 80 LYS A O 1
ATOM 593 N N . ILE A 1 81 ? -19.216 4.102 6.657 1.00 98.19 81 ILE A N 1
ATOM 594 C CA . ILE A 1 81 ? 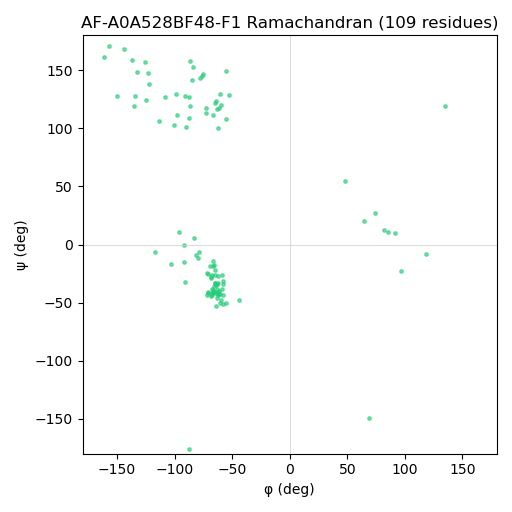-20.048 2.895 6.575 1.00 98.19 81 ILE A CA 1
ATOM 595 C C . ILE A 1 81 ? -19.293 1.678 7.123 1.00 98.19 81 ILE A C 1
ATOM 597 O O . ILE A 1 81 ? -19.876 0.878 7.845 1.00 98.19 81 ILE A O 1
ATOM 601 N N . ALA A 1 82 ? -18.001 1.540 6.810 1.00 98.25 82 ALA A N 1
ATOM 602 C CA . ALA A 1 82 ? -17.168 0.452 7.328 1.00 98.25 82 ALA A CA 1
ATOM 603 C C . ALA A 1 82 ? -17.078 0.472 8.866 1.00 98.25 82 ALA A C 1
ATOM 605 O O . ALA A 1 82 ? -17.236 -0.571 9.505 1.00 98.25 82 ALA A O 1
ATOM 606 N N . ILE A 1 83 ? -16.904 1.667 9.445 1.00 98.31 83 ILE A N 1
ATOM 607 C CA . ILE A 1 83 ? -16.883 1.889 10.898 1.00 98.31 83 ILE A CA 1
ATOM 608 C C . ILE A 1 83 ? -18.242 1.544 11.514 1.00 98.31 83 ILE A C 1
ATOM 610 O O . ILE A 1 83 ? -18.302 0.722 12.427 1.00 98.31 83 ILE A O 1
ATOM 614 N N . ASP A 1 84 ? -19.326 2.117 10.985 1.00 98.44 84 ASP A N 1
ATOM 615 C CA . ASP A 1 84 ? -20.681 1.924 11.514 1.00 98.44 84 ASP A CA 1
ATOM 616 C C . ASP A 1 84 ? -21.130 0.456 11.421 1.00 98.44 84 ASP A C 1
ATOM 618 O O . ASP A 1 84 ? -21.831 -0.049 12.297 1.00 98.44 84 ASP A O 1
ATOM 622 N N . ALA A 1 85 ? -20.693 -0.259 10.380 1.00 98.06 85 ALA A N 1
ATOM 623 C CA . ALA A 1 85 ? -20.965 -1.681 10.193 1.00 98.06 85 ALA A CA 1
ATOM 624 C C . ALA A 1 85 ? -20.024 -2.606 10.989 1.00 98.06 85 ALA A C 1
ATOM 626 O O . ALA A 1 85 ? -20.238 -3.820 10.996 1.00 98.06 85 ALA A O 1
ATOM 627 N N . GLY A 1 86 ? -18.965 -2.073 11.609 1.00 98.12 86 GLY A N 1
ATOM 628 C CA . GLY A 1 86 ? -17.932 -2.860 12.287 1.00 98.12 86 GLY A CA 1
ATOM 629 C C . GLY A 1 86 ? -17.112 -3.764 11.354 1.00 98.12 86 GLY A C 1
ATOM 630 O O . GLY A 1 86 ? -16.507 -4.729 11.823 1.00 98.12 86 GLY A O 1
ATOM 631 N N . LYS A 1 87 ? -17.084 -3.483 10.045 1.00 98.06 87 LYS A N 1
ATOM 632 C CA . LYS A 1 87 ? -16.428 -4.308 9.015 1.00 98.06 87 LYS A CA 1
ATOM 633 C C . LYS A 1 87 ? -15.246 -3.568 8.398 1.00 98.06 87 LYS A C 1
ATOM 635 O O . LYS A 1 87 ? -15.428 -2.659 7.595 1.00 98.06 87 LYS A O 1
ATOM 640 N N . HIS A 1 88 ? -14.036 -3.984 8.760 1.00 97.69 88 HIS A N 1
ATOM 641 C CA . HIS A 1 88 ? -12.785 -3.310 8.382 1.00 97.69 88 HIS A CA 1
ATOM 642 C C . HIS A 1 88 ? -11.863 -4.178 7.512 1.00 97.69 88 HIS A C 1
ATOM 644 O O . HIS A 1 88 ? -10.843 -3.705 7.025 1.00 97.69 88 HIS A O 1
ATOM 650 N N . ASP A 1 89 ? -12.210 -5.444 7.313 1.00 97.62 89 ASP A N 1
ATOM 651 C CA . ASP A 1 89 ? -11.415 -6.452 6.612 1.00 97.62 89 ASP A CA 1
ATOM 652 C C . ASP A 1 89 ? -11.348 -6.232 5.094 1.00 97.62 89 ASP A C 1
ATOM 654 O O . ASP A 1 89 ? -10.375 -6.629 4.459 1.00 97.62 89 ASP A O 1
ATOM 658 N N . THR A 1 90 ? -12.334 -5.548 4.510 1.00 98.06 90 THR A N 1
ATOM 659 C CA . THR A 1 90 ? -12.370 -5.265 3.065 1.00 98.06 90 THR A CA 1
ATOM 660 C C . THR A 1 90 ? -11.978 -3.836 2.702 1.00 98.06 90 THR A C 1
ATOM 662 O O . THR A 1 90 ? -11.658 -3.569 1.549 1.00 98.06 90 THR A O 1
ATOM 665 N N . ILE A 1 91 ? -11.979 -2.900 3.655 1.00 98.00 91 ILE A N 1
ATOM 666 C CA . ILE A 1 91 ? -11.823 -1.469 3.342 1.00 98.00 91 ILE A CA 1
ATOM 667 C C . ILE A 1 91 ? -10.420 -1.127 2.814 1.00 98.00 91 ILE A C 1
ATOM 669 O O . ILE A 1 91 ? -10.254 -0.189 2.039 1.00 98.00 91 ILE A O 1
ATOM 673 N N . GLY A 1 92 ? -9.409 -1.919 3.186 1.00 97.62 92 GLY A N 1
ATOM 674 C CA . GLY A 1 92 ? -8.062 -1.811 2.622 1.00 97.62 92 GLY A CA 1
ATOM 675 C C . GLY A 1 92 ? -7.988 -2.229 1.150 1.00 97.62 92 GLY A C 1
ATOM 676 O O . GLY A 1 92 ? -7.176 -1.686 0.409 1.00 97.62 92 GLY A O 1
ATOM 677 N N . ILE A 1 93 ? -8.862 -3.140 0.704 1.00 98.31 93 ILE A N 1
ATOM 678 C CA . ILE A 1 93 ? -8.959 -3.542 -0.709 1.00 98.31 93 ILE A CA 1
ATOM 679 C C . ILE A 1 93 ? -9.501 -2.374 -1.532 1.00 98.31 93 ILE A C 1
ATOM 681 O O . ILE A 1 93 ? -8.948 -2.062 -2.582 1.00 98.31 93 ILE A O 1
ATOM 685 N N . ASP A 1 94 ? -10.535 -1.693 -1.028 1.00 98.31 94 ASP A N 1
ATOM 686 C CA . ASP A 1 94 ? -11.076 -0.489 -1.665 1.00 98.31 94 ASP A CA 1
ATOM 687 C C . ASP A 1 94 ? -9.997 0.592 -1.820 1.00 98.31 94 ASP A C 1
ATOM 689 O O . ASP A 1 94 ? -9.879 1.190 -2.885 1.00 98.31 94 ASP A O 1
ATOM 693 N N . LEU A 1 95 ? -9.172 0.804 -0.786 1.00 98.38 95 LEU A N 1
ATOM 694 C CA . LEU A 1 95 ? -8.076 1.775 -0.829 1.00 98.38 95 LEU A CA 1
ATOM 695 C C . LEU A 1 95 ? -7.069 1.461 -1.945 1.00 98.38 95 LEU A C 1
ATOM 697 O O . LEU A 1 95 ? -6.702 2.350 -2.706 1.00 98.38 95 LEU A O 1
ATOM 701 N N . VAL A 1 96 ? -6.634 0.202 -2.057 1.00 98.12 96 VAL A N 1
ATOM 702 C CA . VAL A 1 96 ? -5.691 -0.217 -3.107 1.00 98.12 96 VAL A CA 1
ATOM 703 C C . VAL A 1 96 ? -6.327 -0.098 -4.494 1.00 98.12 96 VAL A C 1
ATOM 705 O O . VAL A 1 96 ? -5.674 0.366 -5.426 1.00 98.12 96 VAL A O 1
ATOM 708 N N . ALA A 1 97 ? -7.599 -0.481 -4.632 1.00 98.19 97 ALA A N 1
ATOM 709 C CA . ALA A 1 97 ? -8.308 -0.460 -5.908 1.00 98.19 97 ALA A CA 1
ATOM 710 C C . ALA A 1 97 ? -8.450 0.954 -6.487 1.00 98.19 97 ALA A C 1
ATOM 712 O O . ALA A 1 97 ? -8.303 1.111 -7.697 1.00 98.19 97 ALA A O 1
ATOM 713 N N . MET A 1 98 ? -8.689 1.971 -5.649 1.00 98.12 98 MET A N 1
ATOM 714 C CA . MET A 1 98 ? -8.7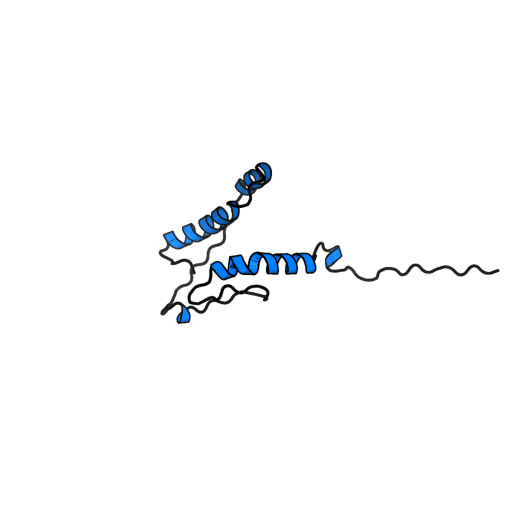40 3.369 -6.100 1.00 98.12 98 MET A CA 1
ATOM 715 C C . MET A 1 98 ? -7.420 3.778 -6.773 1.00 98.12 98 MET A C 1
ATOM 717 O O . MET A 1 98 ? -7.421 4.197 -7.925 1.00 98.12 98 MET A O 1
ATOM 721 N N . CYS A 1 99 ? -6.280 3.537 -6.115 1.00 97.88 99 CYS A N 1
ATOM 722 C CA . CYS A 1 99 ? -4.969 3.895 -6.665 1.00 97.88 99 CYS A CA 1
ATOM 723 C C . CYS A 1 99 ? -4.581 3.064 -7.902 1.00 97.88 99 CYS A C 1
ATOM 725 O O . CYS A 1 99 ? -4.046 3.601 -8.869 1.00 97.88 99 CYS A O 1
ATOM 727 N N . VAL A 1 100 ? -4.810 1.745 -7.875 1.00 97.94 100 VAL A N 1
ATOM 728 C CA . VAL A 1 100 ? -4.409 0.847 -8.974 1.00 97.94 100 VAL A CA 1
ATOM 729 C C . VAL A 1 100 ? -5.198 1.144 -10.249 1.00 97.94 100 VAL A C 1
ATOM 731 O O . VAL A 1 100 ? -4.622 1.167 -11.337 1.00 97.94 100 VAL A O 1
ATOM 734 N N . ASN A 1 101 ? -6.500 1.407 -10.136 1.00 97.25 101 ASN A N 1
ATOM 735 C CA . ASN A 1 101 ? -7.331 1.672 -11.308 1.00 97.25 101 ASN A CA 1
ATOM 736 C C . ASN A 1 101 ? -6.919 2.965 -12.034 1.00 97.25 101 ASN A C 1
ATOM 738 O O . ASN A 1 101 ? -6.955 2.996 -13.264 1.00 97.25 101 ASN A O 1
ATOM 742 N N . ASP A 1 102 ? -6.447 3.980 -11.306 1.00 97.38 102 ASP A N 1
ATOM 743 C CA . ASP A 1 102 ? -5.996 5.257 -11.879 1.00 97.38 102 ASP A CA 1
ATOM 744 C C . ASP A 1 102 ? -4.709 5.151 -12.709 1.00 97.38 102 ASP A C 1
ATOM 746 O O . ASP A 1 102 ? -4.494 5.930 -13.644 1.00 97.38 102 ASP A O 1
ATOM 750 N N . ILE A 1 103 ? -3.840 4.186 -12.399 1.00 96.94 103 ILE A N 1
ATOM 751 C CA . ILE A 1 103 ? -2.588 3.995 -13.146 1.00 96.94 103 ILE A CA 1
ATOM 752 C C . ILE A 1 103 ? -2.761 3.017 -14.313 1.00 96.94 103 ILE A C 1
ATOM 754 O O . ILE A 1 103 ? -2.155 3.199 -15.371 1.00 96.94 103 ILE A O 1
ATOM 758 N N . VAL A 1 104 ? -3.644 2.022 -14.173 1.00 97.44 104 VAL A N 1
ATOM 759 C CA . VAL A 1 104 ? -3.903 1.030 -15.229 1.00 97.44 104 VAL A CA 1
ATOM 760 C C . VAL A 1 104 ? -4.517 1.684 -16.470 1.00 97.44 104 VAL A C 1
ATOM 762 O O . VAL A 1 104 ? -4.194 1.289 -17.588 1.00 97.44 104 VAL A O 1
ATOM 765 N N . VAL A 1 105 ? -5.331 2.734 -16.314 1.00 96.56 105 VAL A N 1
ATOM 766 C CA . VAL A 1 105 ? -5.894 3.482 -17.458 1.00 96.56 105 VAL A CA 1
ATOM 767 C C . VAL A 1 105 ? -4.840 4.223 -18.292 1.00 96.56 105 VAL A C 1
ATOM 769 O O . VAL A 1 105 ? -5.109 4.567 -19.440 1.00 96.56 105 VAL A O 1
ATOM 772 N N . GLN A 1 106 ? -3.635 4.431 -17.753 1.00 94.25 106 GLN A N 1
ATOM 773 C CA . GLN A 1 106 ? -2.483 4.971 -18.485 1.00 94.25 106 GLN A CA 1
ATOM 774 C C . GLN A 1 106 ? -1.603 3.864 -19.096 1.00 94.25 106 GLN A C 1
ATOM 776 O O . GLN A 1 106 ? -0.605 4.163 -19.748 1.00 94.25 106 GLN A O 1
ATOM 781 N N . GLY A 1 107 ? -1.958 2.590 -18.895 1.00 95.31 107 GLY A N 1
ATOM 782 C CA . GLY A 1 107 ? -1.176 1.431 -19.327 1.00 95.31 107 GLY A CA 1
ATOM 783 C C . GLY A 1 107 ? -0.029 1.052 -18.385 1.00 95.31 107 GLY A C 1
ATOM 784 O O . GLY A 1 107 ? 0.826 0.263 -18.779 1.00 95.31 107 GLY A O 1
ATOM 785 N N . ALA A 1 108 ? 0.017 1.600 -17.165 1.00 97.50 108 ALA A N 1
ATOM 786 C CA . ALA A 1 108 ? 1.049 1.257 -16.191 1.00 97.50 108 ALA A CA 1
ATOM 787 C C . ALA A 1 108 ? 0.785 -0.111 -15.536 1.00 97.50 108 ALA A C 1
ATOM 789 O O . ALA A 1 108 ? -0.358 -0.472 -15.247 1.00 97.50 108 ALA A O 1
ATOM 790 N N . GLU A 1 109 ? 1.858 -0.849 -15.246 1.00 96.19 109 GLU A N 1
ATOM 791 C CA . GLU A 1 109 ? 1.820 -2.037 -14.391 1.00 96.19 109 GLU A CA 1
ATOM 792 C C . GLU A 1 109 ? 1.998 -1.613 -12.920 1.00 96.19 109 GLU A C 1
ATOM 794 O O . GLU A 1 109 ? 2.984 -0.939 -12.609 1.00 96.19 109 GLU A O 1
ATOM 799 N N . PRO A 1 110 ? 1.099 -2.001 -11.994 1.00 96.25 110 PRO A N 1
ATOM 800 C CA . PRO A 1 110 ? 1.307 -1.771 -10.568 1.00 96.25 110 PRO A CA 1
ATOM 801 C C . PRO A 1 110 ? 2.576 -2.468 -10.063 1.00 96.25 110 PRO A C 1
ATOM 803 O O . PRO A 1 110 ? 2.752 -3.673 -10.280 1.00 96.25 110 PRO A O 1
ATOM 806 N N . LEU A 1 111 ? 3.430 -1.712 -9.366 1.00 93.00 111 LEU A N 1
ATOM 807 C CA . LEU A 1 111 ? 4.661 -2.182 -8.724 1.00 93.00 111 LEU A CA 1
ATOM 808 C C . LEU A 1 111 ? 4.405 -2.637 -7.291 1.00 93.00 111 LEU A C 1
ATOM 810 O O . LEU A 1 111 ? 3.576 -2.029 -6.588 1.00 93.00 111 LEU A O 1
#